Protein AF-A0A0F9R640-F1 (afdb_monomer_lite)

InterPro domains:
  IPR046744 Domain of unknown function DUF6794 [PF20594] (9-91)

Organism: NCBI:txid412755

Structure (mmCIF, N/CA/C/O backbone):
data_AF-A0A0F9R640-F1
#
_entry.id   AF-A0A0F9R640-F1
#
loop_
_atom_site.group_PDB
_atom_site.id
_atom_site.type_symbol
_atom_site.label_atom_id
_atom_site.label_alt_id
_atom_site.label_comp_id
_atom_site.label_asym_id
_atom_site.label_entity_id
_atom_site.label_seq_id
_atom_site.pdbx_PDB_ins_code
_atom_site.Cartn_x
_atom_site.Cartn_y
_atom_site.Cartn_z
_atom_site.occupancy
_atom_site.B_iso_or_equiv
_atom_site.auth_seq_id
_atom_site.auth_comp_id
_atom_site.auth_asym_id
_atom_site.auth_atom_id
_atom_site.pdbx_PDB_model_num
ATOM 1 N N . MET A 1 1 ? -13.536 -2.529 -30.496 1.00 33.62 1 MET A N 1
ATOM 2 C CA . MET A 1 1 ? -13.704 -1.425 -29.528 1.00 33.62 1 MET A CA 1
ATOM 3 C C . MET A 1 1 ? -12.316 -0.937 -29.139 1.00 33.62 1 MET A C 1
ATOM 5 O O . MET A 1 1 ? -11.524 -1.793 -28.759 1.00 33.62 1 MET A O 1
ATOM 9 N N . PRO A 1 2 ? -11.966 0.353 -29.270 1.00 40.62 2 PRO A N 1
ATOM 10 C CA . PRO A 1 2 ? -10.720 0.852 -28.705 1.00 40.62 2 PRO A CA 1
ATOM 11 C C . PRO A 1 2 ? -10.897 0.874 -27.184 1.00 40.62 2 PRO A C 1
ATOM 13 O O . PRO A 1 2 ? -11.621 1.705 -26.645 1.00 40.62 2 PRO A O 1
ATOM 16 N N . THR A 1 3 ? -10.314 -0.098 -26.490 1.00 40.97 3 THR A N 1
ATOM 17 C CA . THR A 1 3 ? -10.225 -0.079 -25.030 1.00 40.97 3 THR A CA 1
ATOM 18 C C . THR A 1 3 ? -9.432 1.163 -24.654 1.00 40.97 3 THR A C 1
ATOM 20 O O . THR A 1 3 ? -8.269 1.277 -25.049 1.00 40.97 3 THR A O 1
ATOM 23 N N . ALA A 1 4 ? -10.066 2.115 -23.963 1.00 45.34 4 ALA A N 1
ATOM 24 C CA . ALA A 1 4 ? -9.373 3.258 -23.384 1.00 45.34 4 ALA A CA 1
ATOM 25 C C . ALA A 1 4 ? -8.109 2.730 -22.698 1.00 45.34 4 ALA A C 1
ATOM 27 O O . ALA A 1 4 ? -8.198 1.827 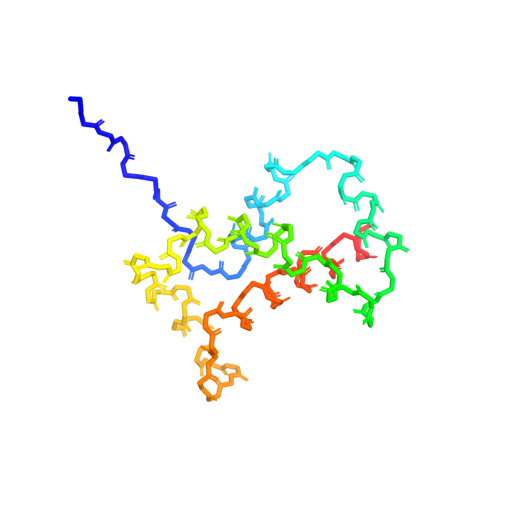-21.864 1.00 45.34 4 ALA A O 1
ATOM 28 N N . LYS A 1 5 ? -6.933 3.209 -23.123 1.00 49.59 5 LYS A N 1
ATOM 29 C CA . LYS A 1 5 ? -5.673 2.881 -22.457 1.00 49.59 5 LYS A CA 1
ATOM 30 C C . LYS A 1 5 ? -5.859 3.300 -21.006 1.00 49.59 5 LYS A C 1
ATOM 32 O O . LYS A 1 5 ? -5.915 4.493 -20.729 1.00 49.59 5 LYS A O 1
ATOM 37 N N . LYS A 1 6 ? -6.049 2.331 -20.113 1.00 55.88 6 LYS A N 1
ATOM 38 C CA . LYS A 1 6 ? -6.139 2.561 -18.675 1.00 55.88 6 LYS A CA 1
ATOM 39 C C . LYS A 1 6 ? -4.782 3.141 -18.297 1.00 55.88 6 LYS A C 1
ATOM 41 O O . LYS A 1 6 ? -3.801 2.405 -18.274 1.00 55.88 6 LYS A O 1
ATOM 46 N N . GLU A 1 7 ? -4.690 4.467 -18.191 1.00 68.44 7 GLU A N 1
ATOM 47 C CA . GLU A 1 7 ? -3.417 5.136 -17.922 1.00 68.44 7 GLU A CA 1
ATOM 48 C C . GLU A 1 7 ? -2.884 4.540 -16.633 1.00 68.44 7 GLU A C 1
ATOM 50 O O . GLU A 1 7 ? -3.589 4.583 -15.637 1.00 68.44 7 GLU A O 1
ATOM 55 N N . LEU A 1 8 ? -1.735 3.880 -16.637 1.00 73.12 8 LEU A N 1
ATOM 56 C CA . LEU A 1 8 ? -1.231 3.247 -15.423 1.00 73.12 8 LEU A CA 1
ATOM 57 C C . LEU A 1 8 ? -0.645 4.331 -14.508 1.00 73.12 8 LEU A C 1
ATOM 59 O O . LEU A 1 8 ? -0.099 5.307 -15.028 1.00 73.12 8 LEU A O 1
ATOM 63 N N . PRO A 1 9 ? -0.755 4.201 -13.173 1.00 75.56 9 PRO A N 1
ATOM 64 C CA . PRO A 1 9 ? -0.082 5.137 -12.282 1.00 75.56 9 PRO A CA 1
ATOM 65 C C . PRO A 1 9 ? 1.429 5.061 -12.526 1.00 75.56 9 PRO A C 1
ATOM 67 O O . PRO A 1 9 ? 1.979 3.960 -12.656 1.00 75.56 9 PRO A O 1
ATOM 70 N N . ARG A 1 10 ? 2.087 6.223 -12.610 1.00 75.44 10 ARG A N 1
ATOM 71 C CA . ARG A 1 10 ? 3.534 6.321 -12.848 1.00 75.44 10 ARG A CA 1
ATOM 72 C C . ARG A 1 10 ? 4.317 6.506 -11.551 1.00 75.44 10 ARG A C 1
ATOM 74 O O . ARG A 1 10 ? 5.507 6.208 -11.522 1.00 75.44 10 ARG A O 1
ATOM 81 N N . THR A 1 11 ? 3.658 6.950 -10.480 1.00 78.56 11 THR A N 1
ATOM 82 C CA . THR A 1 11 ? 4.254 7.130 -9.148 1.00 78.56 11 THR A CA 1
ATOM 83 C C . THR A 1 11 ? 3.482 6.384 -8.058 1.00 78.56 11 THR A C 1
ATOM 85 O O . THR A 1 11 ? 2.316 6.014 -8.226 1.00 78.56 11 THR A O 1
ATOM 88 N N . VAL A 1 12 ? 4.137 6.171 -6.910 1.00 79.88 12 VAL A N 1
ATOM 89 C CA . VAL A 1 12 ? 3.497 5.584 -5.719 1.00 79.88 12 VAL A CA 1
ATOM 90 C C . VAL A 1 12 ? 2.347 6.470 -5.232 1.00 79.88 12 VAL A C 1
ATOM 92 O O . VAL A 1 12 ? 1.302 5.956 -4.852 1.00 79.88 12 VAL A O 1
ATOM 95 N N . GLU A 1 13 ? 2.493 7.793 -5.304 1.00 80.25 13 GLU A N 1
ATOM 96 C CA . GLU A 1 13 ? 1.445 8.738 -4.903 1.00 80.25 13 GLU A CA 1
ATOM 97 C C . GLU A 1 13 ? 0.191 8.616 -5.777 1.00 80.25 13 GLU A C 1
ATOM 99 O O . GLU A 1 13 ? -0.913 8.522 -5.243 1.00 80.25 13 GLU A O 1
ATOM 104 N N . GLU A 1 14 ? 0.347 8.537 -7.104 1.00 82.75 14 GLU A N 1
ATOM 105 C CA . GLU A 1 14 ? -0.778 8.318 -8.024 1.00 82.75 14 GLU A CA 1
ATOM 106 C C . GLU A 1 14 ? -1.456 6.964 -7.786 1.00 82.75 14 GLU A C 1
ATOM 108 O O . GLU A 1 14 ? -2.682 6.850 -7.839 1.00 82.75 14 GLU A O 1
ATOM 113 N N . ALA A 1 15 ? -0.661 5.927 -7.510 1.00 83.88 15 ALA A N 1
ATOM 114 C CA . ALA A 1 15 ? -1.160 4.598 -7.181 1.00 83.88 15 ALA A CA 1
ATOM 115 C C . ALA A 1 15 ? -2.001 4.614 -5.893 1.00 83.88 15 ALA A C 1
ATOM 117 O O . ALA A 1 15 ? -3.093 4.045 -5.857 1.00 83.88 15 ALA A O 1
ATOM 118 N N . VAL A 1 16 ? -1.527 5.308 -4.855 1.00 85.62 16 VAL A N 1
ATOM 119 C CA . VAL A 1 16 ? -2.243 5.477 -3.585 1.00 85.62 16 VAL A CA 1
ATOM 120 C C . VAL A 1 16 ? -3.529 6.283 -3.771 1.00 85.62 16 VAL A C 1
ATOM 122 O O . VAL A 1 16 ? -4.569 5.892 -3.248 1.00 85.62 16 VAL A O 1
ATOM 125 N N . ASP A 1 17 ? -3.491 7.385 -4.520 1.00 86.12 17 ASP A N 1
ATOM 126 C CA . ASP A 1 17 ? -4.668 8.233 -4.747 1.00 86.12 17 ASP A CA 1
ATOM 127 C C . ASP A 1 17 ? -5.776 7.498 -5.514 1.00 86.12 17 ASP A C 1
ATOM 129 O O . ASP A 1 17 ? -6.960 7.552 -5.164 1.00 86.12 17 ASP A O 1
ATOM 133 N N . ARG A 1 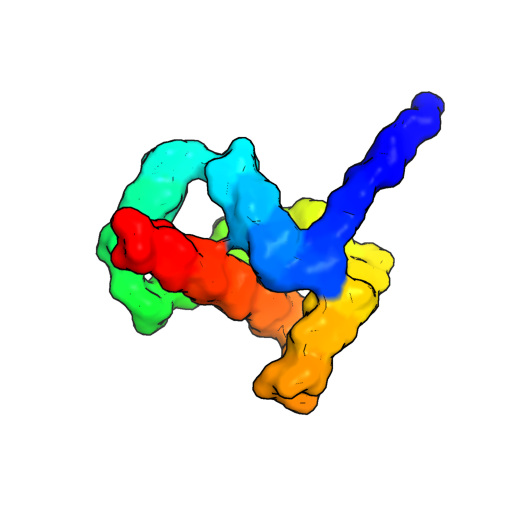18 ? -5.376 6.686 -6.497 1.00 85.69 18 ARG A N 1
ATOM 134 C CA . ARG A 1 18 ? -6.298 5.773 -7.168 1.00 85.69 18 ARG A CA 1
ATOM 135 C C . ARG A 1 18 ? -6.849 4.712 -6.243 1.00 85.69 18 ARG A C 1
ATOM 137 O O . ARG A 1 18 ? -8.053 4.489 -6.274 1.00 85.69 18 ARG A O 1
ATOM 144 N N . LEU A 1 19 ? -6.013 4.070 -5.427 1.00 85.81 19 LEU A N 1
ATOM 145 C CA . LEU A 1 19 ? -6.501 3.077 -4.471 1.00 85.81 19 LEU A CA 1
ATOM 146 C C . LEU A 1 19 ? -7.530 3.681 -3.528 1.00 85.81 19 LEU A C 1
ATOM 148 O O . LEU A 1 19 ? -8.579 3.081 -3.348 1.00 85.81 19 LEU A O 1
ATOM 152 N N . LEU A 1 20 ? -7.294 4.891 -3.015 1.00 85.44 20 LEU A N 1
ATOM 153 C CA . LEU A 1 20 ? -8.265 5.604 -2.184 1.00 85.44 20 LEU A CA 1
ATOM 154 C C . LEU A 1 20 ? -9.609 5.829 -2.886 1.00 85.44 20 LEU A C 1
ATOM 156 O O . LEU A 1 20 ? -10.636 5.879 -2.217 1.00 85.44 20 LEU A O 1
ATOM 160 N N . SER A 1 21 ? -9.622 5.962 -4.208 1.00 85.38 21 SER A N 1
ATOM 161 C CA . SER A 1 21 ? -10.860 6.101 -4.983 1.00 85.38 21 SER A CA 1
ATOM 162 C C . SER A 1 21 ? -11.495 4.756 -5.364 1.00 85.38 21 SER A C 1
ATOM 164 O O . SER A 1 21 ? -12.663 4.726 -5.738 1.00 85.38 21 SER A O 1
ATOM 166 N N . LEU A 1 22 ? -10.735 3.656 -5.305 1.00 84.00 22 LEU A N 1
ATOM 167 C CA . LEU A 1 22 ? -11.149 2.321 -5.750 1.00 84.00 22 LEU A CA 1
ATOM 168 C C . LEU A 1 22 ? -11.610 1.411 -4.607 1.00 84.00 22 LEU A C 1
ATOM 170 O O . LEU A 1 22 ? -12.500 0.592 -4.823 1.00 84.00 22 LEU A O 1
ATOM 174 N N . ILE A 1 23 ? -11.002 1.523 -3.425 1.00 84.69 23 ILE A N 1
ATOM 175 C CA . ILE A 1 23 ? -11.355 0.701 -2.261 1.00 84.69 23 ILE A CA 1
ATOM 176 C C . ILE A 1 23 ? -12.473 1.356 -1.444 1.00 84.69 23 ILE A C 1
ATOM 178 O O . ILE A 1 23 ? -12.568 2.585 -1.361 1.00 84.69 23 ILE A O 1
ATOM 182 N N . SER A 1 24 ? -13.299 0.531 -0.807 1.00 86.94 24 SER A N 1
ATOM 183 C CA . SER A 1 24 ? -14.431 0.986 -0.001 1.00 86.94 24 SER A CA 1
ATOM 184 C C . SER A 1 24 ? -13.978 1.663 1.297 1.00 86.94 24 SER A C 1
ATOM 186 O O . SER A 1 24 ? -12.877 1.433 1.799 1.00 86.94 24 SER A O 1
ATOM 188 N N . GLU A 1 25 ? -14.853 2.465 1.908 1.00 86.81 25 GLU A N 1
ATOM 189 C CA . GLU A 1 25 ? -14.582 3.066 3.225 1.00 86.81 25 GLU A CA 1
ATOM 190 C C . GLU A 1 25 ? -14.343 2.010 4.323 1.00 86.81 25 GLU A C 1
ATOM 192 O O . GLU A 1 25 ? -13.588 2.258 5.264 1.00 86.81 25 GLU A O 1
ATOM 197 N N . GLU A 1 26 ? -14.947 0.821 4.199 1.00 87.00 26 GLU A N 1
ATOM 198 C CA . GLU A 1 26 ? -14.695 -0.321 5.090 1.00 87.00 26 GLU A CA 1
ATOM 199 C C . GLU A 1 26 ? -13.257 -0.849 4.967 1.00 87.00 26 GLU A C 1
ATOM 201 O O . GLU A 1 26 ? -12.609 -1.115 5.982 1.00 87.00 26 GLU A O 1
ATOM 206 N N . ASP A 1 27 ? -12.721 -0.925 3.746 1.00 86.44 27 ASP A N 1
ATOM 207 C CA . ASP A 1 27 ? -11.352 -1.372 3.490 1.00 86.44 27 ASP A CA 1
ATOM 208 C C . ASP A 1 27 ? -10.355 -0.348 4.031 1.00 86.44 27 ASP A C 1
ATOM 210 O O . ASP A 1 27 ? -9.373 -0.711 4.679 1.00 86.44 27 ASP A O 1
ATOM 214 N N . LYS A 1 28 ? -10.638 0.948 3.840 1.00 88.69 28 LYS A N 1
ATOM 215 C CA . LYS A 1 28 ? -9.830 2.044 4.400 1.00 88.69 28 LYS A CA 1
ATOM 216 C C . LYS A 1 28 ? -9.781 1.982 5.921 1.00 88.69 28 LYS A C 1
ATOM 218 O O . LYS A 1 28 ? -8.706 2.117 6.502 1.00 88.69 28 LYS A O 1
ATOM 223 N N . GLN A 1 29 ? -10.924 1.771 6.572 1.00 88.62 29 GLN A N 1
ATOM 224 C CA . GLN A 1 29 ? -10.979 1.619 8.027 1.00 88.62 29 GLN A CA 1
ATOM 225 C C . GLN A 1 29 ? -10.253 0.357 8.489 1.00 88.62 29 GLN A C 1
ATOM 227 O O . GLN A 1 29 ? -9.524 0.405 9.476 1.00 88.62 29 GLN A O 1
ATOM 232 N N . SER A 1 30 ? -10.399 -0.754 7.769 1.00 88.31 30 SER A N 1
ATOM 233 C CA . SER A 1 30 ? -9.699 -2.004 8.076 1.00 88.31 30 SER A CA 1
ATOM 234 C C . SER A 1 30 ? -8.182 -1.828 7.990 1.00 88.31 30 SER A C 1
ATOM 236 O O . SER A 1 30 ? -7.470 -2.203 8.920 1.00 88.31 30 SER A O 1
ATOM 238 N N . LEU A 1 31 ? -7.687 -1.167 6.938 1.00 88.62 31 LEU A N 1
ATOM 239 C CA . LEU A 1 31 ? -6.280 -0.781 6.805 1.00 88.62 31 LEU A CA 1
ATOM 240 C C . LEU A 1 31 ? -5.841 0.118 7.965 1.00 88.62 31 LEU A C 1
ATOM 242 O O . LEU A 1 31 ? -4.860 -0.197 8.629 1.00 88.62 31 LEU A O 1
ATOM 246 N N . LYS A 1 32 ? -6.583 1.192 8.259 1.00 89.62 32 LYS A N 1
ATOM 247 C CA . LYS A 1 32 ? -6.245 2.150 9.329 1.00 89.62 32 LYS A CA 1
ATOM 248 C C . LYS A 1 32 ? -6.179 1.499 10.716 1.00 89.62 32 LYS A C 1
ATOM 250 O O . LYS A 1 32 ? -5.348 1.881 11.533 1.00 89.62 32 LYS A O 1
ATOM 255 N N . ASN A 1 33 ? -7.034 0.511 10.976 1.00 89.69 33 ASN A N 1
ATOM 256 C CA . ASN A 1 33 ? -7.062 -0.233 12.237 1.00 89.69 33 ASN A CA 1
ATOM 257 C C . ASN A 1 33 ? -6.028 -1.370 12.300 1.00 89.69 33 ASN A C 1
ATOM 259 O O . ASN A 1 33 ? -5.833 -1.955 13.367 1.00 89.69 33 ASN A O 1
ATOM 263 N N . THR A 1 34 ? -5.369 -1.695 11.187 1.00 88.62 34 THR A N 1
ATOM 264 C CA . THR A 1 34 ? -4.325 -2.721 11.151 1.00 88.62 34 THR A CA 1
ATOM 265 C C . THR A 1 34 ? -2.975 -2.089 11.502 1.00 88.62 34 THR A C 1
ATOM 267 O O . THR A 1 34 ? -2.613 -1.061 10.925 1.00 88.62 34 THR A O 1
ATOM 270 N N . PRO A 1 35 ? -2.198 -2.661 12.437 1.00 89.12 35 PRO A N 1
ATOM 271 C CA . PRO A 1 35 ? -0.850 -2.179 12.716 1.00 89.12 35 PRO A CA 1
ATOM 272 C C . PRO A 1 35 ? 0.101 -2.490 11.550 1.00 89.12 35 PRO A C 1
ATOM 274 O O . PRO A 1 35 ? -0.027 -3.515 10.887 1.00 89.12 35 PRO A O 1
ATOM 277 N N . GLU A 1 36 ? 1.109 -1.639 11.345 1.00 84.69 36 GLU A N 1
ATOM 278 C CA . GLU A 1 36 ? 2.050 -1.708 10.211 1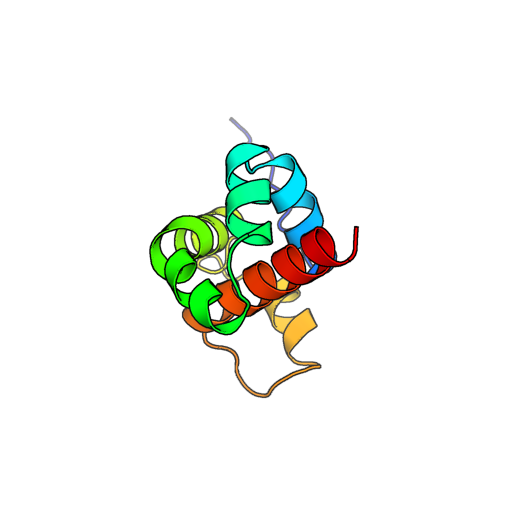.00 84.69 36 GLU A CA 1
ATOM 279 C C . GLU A 1 36 ? 2.659 -3.105 9.991 1.00 84.69 36 GLU A C 1
ATOM 281 O O . GLU A 1 36 ? 2.687 -3.616 8.874 1.00 84.69 36 GLU A O 1
ATOM 286 N N . LYS A 1 37 ? 3.066 -3.772 11.077 1.00 85.19 37 LYS A N 1
ATOM 287 C CA . LYS A 1 37 ? 3.643 -5.129 11.049 1.00 85.19 37 LYS A CA 1
ATOM 288 C C . LYS A 1 37 ? 2.706 -6.197 10.468 1.00 85.19 37 LYS A C 1
ATOM 290 O O . LYS A 1 37 ? 3.181 -7.213 9.972 1.00 85.19 37 LYS A O 1
ATOM 295 N N . ASP A 1 38 ? 1.397 -5.971 10.549 1.00 87.69 38 ASP A N 1
ATOM 296 C CA . ASP A 1 38 ? 0.371 -6.916 10.119 1.00 87.69 38 ASP A CA 1
ATOM 297 C C . ASP A 1 38 ? -0.143 -6.580 8.709 1.00 87.69 38 ASP A C 1
ATOM 299 O O . ASP A 1 38 ? -0.912 -7.354 8.148 1.00 87.69 38 ASP A O 1
ATOM 303 N N . LEU A 1 39 ? 0.348 -5.509 8.062 1.00 84.69 39 LEU A N 1
ATOM 304 C CA . LEU A 1 39 ? -0.017 -5.151 6.681 1.00 84.69 39 LEU A CA 1
ATOM 305 C C . LEU A 1 39 ? 0.292 -6.254 5.661 1.00 84.69 39 LEU A C 1
ATOM 307 O O . LEU A 1 39 ? -0.337 -6.313 4.602 1.00 84.69 39 LEU A O 1
ATOM 311 N N . ILE A 1 40 ? 1.204 -7.172 5.997 1.00 83.50 40 ILE A N 1
ATOM 312 C CA . ILE A 1 40 ? 1.481 -8.381 5.216 1.00 83.50 40 ILE A CA 1
ATOM 313 C C . ILE A 1 40 ? 0.210 -9.205 4.951 1.00 83.50 40 ILE A C 1
ATOM 315 O O . ILE A 1 40 ? 0.105 -9.840 3.905 1.00 83.50 40 ILE A O 1
ATOM 319 N N . MET A 1 41 ? -0.802 -9.150 5.824 1.00 85.69 41 MET A N 1
ATOM 320 C CA . MET A 1 41 ? -2.070 -9.862 5.624 1.00 85.69 41 MET A CA 1
ATOM 321 C C . MET A 1 41 ? -2.807 -9.428 4.348 1.00 85.69 41 MET A C 1
ATOM 323 O O . MET A 1 41 ? -3.568 -10.204 3.773 1.00 85.69 41 MET A O 1
ATOM 327 N N . PHE A 1 42 ? -2.546 -8.212 3.862 1.00 85.12 42 PHE A N 1
ATOM 328 C CA . PHE A 1 42 ? -3.161 -7.669 2.656 1.00 85.12 42 PHE A CA 1
ATOM 329 C C . PHE A 1 42 ? -2.428 -8.071 1.363 1.00 85.12 42 PHE A C 1
ATOM 331 O O . PHE A 1 42 ? -2.915 -7.748 0.283 1.00 85.12 42 PHE A O 1
ATOM 338 N N . HIS A 1 43 ? -1.308 -8.811 1.418 1.00 79.06 43 HIS A N 1
ATOM 339 C CA . HIS A 1 43 ? -0.517 -9.186 0.228 1.00 79.06 43 HIS A CA 1
ATOM 340 C C . HIS A 1 43 ? -1.279 -9.996 -0.822 1.00 79.06 43 HIS A C 1
ATOM 342 O O . HIS A 1 43 ? -1.070 -9.805 -2.026 1.00 79.06 43 HIS A O 1
ATOM 348 N N . PHE A 1 44 ? -2.107 -10.933 -0.363 1.00 73.50 44 PHE A N 1
ATOM 349 C CA . PHE A 1 44 ? -2.805 -11.883 -1.228 1.00 73.50 44 PHE A CA 1
ATOM 350 C C . PHE A 1 44 ? -4.166 -11.366 -1.699 1.00 73.50 44 PHE A C 1
ATOM 352 O O . PHE A 1 44 ? -4.615 -11.757 -2.763 1.00 73.50 44 PHE A O 1
ATOM 359 N N . GLY A 1 45 ? -4.800 -10.457 -0.956 1.00 82.94 45 GLY A N 1
ATOM 360 C CA . GLY A 1 45 ? -6.034 -9.797 -1.393 1.00 82.94 45 GLY A CA 1
ATOM 361 C C . GLY A 1 45 ? -5.733 -8.497 -2.134 1.00 82.94 45 GLY A C 1
ATOM 362 O O . GLY A 1 45 ? -5.696 -8.437 -3.362 1.00 82.94 45 GLY A O 1
ATOM 363 N N . LEU A 1 46 ? -5.466 -7.443 -1.364 1.00 82.25 46 LEU A N 1
ATOM 364 C CA . LEU A 1 46 ? -5.219 -6.102 -1.891 1.00 82.25 46 LEU A CA 1
ATOM 365 C C . LEU A 1 46 ? -3.944 -6.034 -2.741 1.00 82.25 46 LEU A C 1
ATOM 367 O O . LEU A 1 46 ? -3.927 -5.380 -3.778 1.00 82.25 46 LEU A O 1
ATOM 371 N N . GLY A 1 47 ? -2.882 -6.730 -2.338 1.00 81.69 47 GLY A N 1
ATOM 372 C CA . GLY A 1 47 ? -1.634 -6.764 -3.093 1.00 81.69 47 GLY A CA 1
ATOM 373 C C . GLY A 1 47 ? -1.800 -7.429 -4.455 1.00 81.69 47 GLY A C 1
ATOM 374 O O . GLY A 1 47 ? -1.277 -6.927 -5.448 1.00 81.69 47 GLY A O 1
ATOM 375 N N . GLU A 1 48 ? -2.584 -8.505 -4.538 1.00 80.12 48 GLU A N 1
ATOM 376 C CA . GLU A 1 48 ? -2.905 -9.146 -5.813 1.00 80.12 48 GLU A CA 1
ATOM 377 C C . GLU A 1 48 ? -3.747 -8.232 -6.703 1.00 80.12 48 GLU A C 1
ATOM 379 O O . GLU A 1 48 ? -3.439 -8.071 -7.887 1.00 80.12 48 GLU A O 1
ATOM 384 N N . TYR A 1 49 ? -4.745 -7.556 -6.131 1.00 82.94 49 TYR A N 1
ATOM 385 C CA . TYR A 1 49 ? -5.530 -6.553 -6.845 1.00 82.94 49 TYR A CA 1
ATOM 386 C C . TYR A 1 49 ? -4.644 -5.435 -7.417 1.00 82.94 49 TYR A C 1
ATOM 388 O O . TYR A 1 49 ? -4.717 -5.146 -8.609 1.00 82.94 49 TYR A O 1
ATOM 396 N N . ILE A 1 50 ? -3.737 -4.875 -6.610 1.00 80.12 50 ILE A N 1
ATOM 397 C CA . ILE A 1 50 ? -2.772 -3.842 -7.022 1.00 80.12 50 ILE A CA 1
ATOM 398 C C . ILE A 1 50 ? -1.886 -4.331 -8.172 1.00 80.12 50 ILE A C 1
ATOM 400 O O . ILE A 1 50 ? -1.695 -3.616 -9.159 1.00 80.12 50 ILE A O 1
ATOM 404 N N . ARG A 1 51 ? -1.350 -5.555 -8.072 1.00 77.88 51 ARG A N 1
ATOM 405 C CA . ARG A 1 51 ? -0.490 -6.146 -9.111 1.00 77.88 51 ARG A CA 1
ATOM 406 C C . ARG A 1 51 ? -1.220 -6.291 -10.449 1.00 77.88 51 ARG A C 1
ATOM 408 O O . ARG A 1 51 ? -0.624 -6.033 -11.498 1.00 77.88 51 ARG A O 1
ATOM 415 N N . ASN A 1 52 ? -2.501 -6.656 -10.408 1.00 75.75 52 ASN A N 1
ATOM 416 C CA . ASN A 1 52 ? -3.355 -6.780 -11.588 1.00 75.75 52 ASN A CA 1
ATOM 417 C C . ASN A 1 52 ? -3.760 -5.416 -12.167 1.00 75.75 52 ASN A C 1
ATOM 419 O O . ASN A 1 52 ? -3.619 -5.193 -13.370 1.00 75.75 52 ASN A O 1
ATOM 423 N N . GLU A 1 53 ? -4.208 -4.486 -11.324 1.00 75.88 53 GLU A N 1
ATOM 424 C CA . GLU A 1 53 ? -4.724 -3.188 -11.767 1.00 75.88 53 GLU A CA 1
ATOM 425 C C . GLU A 1 53 ? -3.646 -2.237 -12.274 1.00 75.88 53 GLU A C 1
ATOM 427 O O . GLU A 1 53 ? -3.874 -1.490 -13.227 1.00 75.88 53 GLU A O 1
ATOM 432 N N . PHE A 1 54 ? -2.461 -2.249 -11.665 1.00 73.81 54 PHE A N 1
ATOM 433 C CA . PHE A 1 54 ? -1.391 -1.311 -12.020 1.00 73.81 54 PHE A CA 1
ATOM 434 C C . PHE A 1 54 ? -0.435 -1.847 -13.076 1.00 73.81 54 PHE A C 1
ATOM 436 O O . PHE A 1 54 ? 0.583 -1.217 -13.373 1.00 73.81 54 PHE A O 1
ATOM 443 N N . GLY A 1 55 ? -0.786 -2.978 -13.693 1.00 66.12 55 GLY A N 1
ATOM 444 C CA . GLY A 1 55 ? -0.062 -3.512 -14.838 1.00 66.12 55 GLY A CA 1
ATOM 445 C C . GLY A 1 55 ? 1.378 -3.890 -14.502 1.00 66.12 55 GLY A C 1
ATOM 446 O O . GLY A 1 55 ? 2.243 -3.813 -15.374 1.00 66.12 55 GLY A O 1
ATOM 447 N N . PHE A 1 56 ? 1.654 -4.313 -13.262 1.00 65.75 56 PHE A N 1
ATOM 448 C CA . PHE A 1 56 ? 2.989 -4.776 -12.869 1.00 65.75 56 PHE A CA 1
ATOM 449 C C . PHE A 1 56 ? 3.442 -5.964 -13.729 1.00 65.75 56 PHE A C 1
ATOM 451 O O . PHE A 1 56 ? 4.584 -6.005 -14.179 1.00 65.75 56 PHE A O 1
ATOM 458 N N . TRP A 1 57 ? 2.512 -6.857 -14.074 1.00 55.69 57 TRP A N 1
ATOM 459 C CA . TRP A 1 57 ? 2.733 -7.967 -15.010 1.00 55.69 57 TRP A CA 1
ATOM 460 C C . TRP A 1 57 ? 2.832 -7.541 -16.484 1.00 55.69 57 TRP A C 1
ATOM 462 O O . TRP A 1 57 ? 3.320 -8.302 -17.312 1.00 55.69 57 TRP A O 1
ATOM 472 N N . GLN A 1 58 ? 2.382 -6.329 -16.821 1.00 54.47 58 GLN A N 1
ATOM 473 C CA . GLN A 1 58 ? 2.410 -5.767 -18.179 1.00 54.47 58 GLN A CA 1
ATOM 474 C C . GLN A 1 58 ? 3.633 -4.866 -18.417 1.00 54.47 58 GLN A C 1
ATOM 476 O O . GLN A 1 58 ? 3.734 -4.223 -19.460 1.00 54.47 58 GLN A O 1
ATOM 481 N N . GLY A 1 59 ? 4.570 -4.820 -17.463 1.00 55.31 59 GLY A N 1
ATOM 482 C CA . GLY A 1 59 ? 5.806 -4.060 -17.597 1.00 55.31 59 GLY A CA 1
ATOM 483 C C . GLY A 1 59 ? 5.632 -2.564 -17.359 1.00 55.31 59 GLY A C 1
ATOM 484 O O . GLY A 1 59 ? 6.268 -1.780 -18.059 1.00 55.31 59 GLY A O 1
ATOM 485 N N . ASN A 1 60 ? 4.815 -2.150 -16.378 1.00 64.44 60 ASN A N 1
ATOM 486 C CA . ASN A 1 60 ? 4.764 -0.758 -15.906 1.00 64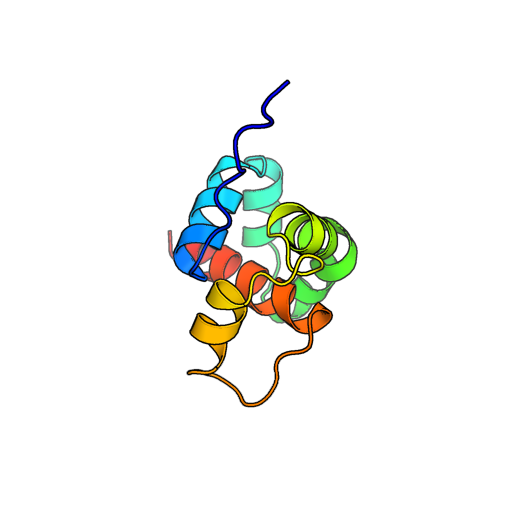.44 60 ASN A CA 1
ATOM 487 C C . ASN A 1 60 ? 6.107 -0.334 -15.271 1.00 64.44 60 ASN A C 1
ATOM 489 O O . ASN A 1 60 ? 6.262 -0.226 -14.054 1.00 64.44 60 ASN A O 1
ATOM 493 N N . SER A 1 61 ? 7.113 -0.135 -16.125 1.00 59.19 61 SER A N 1
ATOM 494 C CA . SER A 1 61 ? 8.481 0.180 -15.737 1.00 59.19 61 SER A CA 1
ATOM 495 C C . SER A 1 61 ? 8.592 1.580 -15.151 1.00 59.19 61 SER A C 1
ATOM 497 O O . SER A 1 61 ? 9.568 1.843 -14.472 1.00 59.19 61 SER A O 1
ATOM 499 N N . GLU A 1 62 ? 7.642 2.485 -15.405 1.00 64.12 62 GLU A N 1
ATOM 500 C CA . GLU A 1 62 ? 7.665 3.842 -14.843 1.00 64.12 62 GLU A CA 1
ATOM 501 C C . GLU A 1 62 ? 7.410 3.815 -13.330 1.00 64.12 62 GLU A C 1
ATOM 503 O O . GLU A 1 62 ? 8.197 4.380 -12.571 1.00 64.12 62 GLU A O 1
ATOM 508 N N . LEU A 1 63 ? 6.404 3.054 -12.884 1.00 64.38 63 LEU A N 1
ATOM 509 C CA . LEU A 1 63 ? 6.127 2.850 -11.459 1.00 64.38 63 LEU A CA 1
ATOM 510 C C . LEU A 1 63 ? 7.264 2.100 -10.748 1.00 64.38 63 LEU A C 1
ATOM 512 O O . LEU A 1 63 ? 7.584 2.401 -9.599 1.00 64.38 63 LEU A O 1
ATOM 516 N N . LEU A 1 64 ? 7.911 1.153 -11.437 1.00 62.91 64 LEU A N 1
ATOM 517 C CA . LEU A 1 64 ? 9.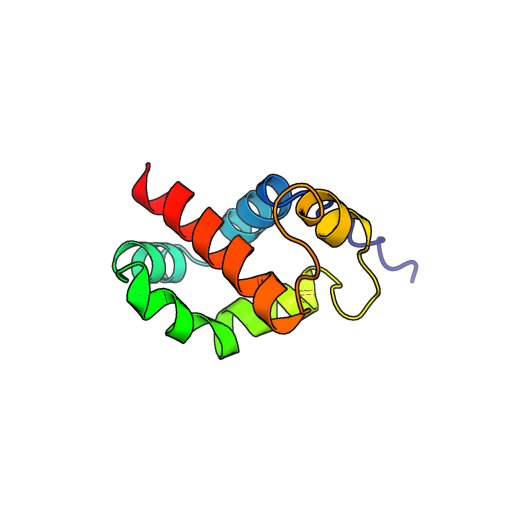109 0.469 -10.936 1.00 62.91 64 LEU A CA 1
ATOM 518 C C . LEU A 1 64 ? 10.335 1.405 -10.891 1.00 62.91 64 LEU A C 1
ATOM 520 O O . LEU A 1 64 ? 11.059 1.408 -9.901 1.00 62.91 64 LEU A O 1
ATOM 524 N N . LYS A 1 65 ? 10.531 2.262 -11.900 1.00 60.31 65 LYS A N 1
ATOM 525 C CA . LYS A 1 65 ? 11.630 3.245 -11.977 1.00 60.31 65 LYS A CA 1
ATOM 526 C C . LYS A 1 65 ? 11.511 4.355 -10.944 1.00 60.31 65 LYS A C 1
ATOM 528 O O . LYS A 1 65 ? 12.523 4.783 -10.398 1.00 60.31 65 LYS A O 1
ATOM 533 N N . SER A 1 66 ? 10.293 4.799 -10.623 1.00 58.19 66 SER A N 1
ATOM 534 C CA . SER A 1 66 ? 10.076 5.726 -9.505 1.00 58.19 66 SER A CA 1
ATOM 535 C C . SER A 1 66 ? 10.572 5.141 -8.174 1.00 58.19 66 SER A C 1
ATOM 537 O O . SER A 1 66 ? 10.828 5.903 -7.247 1.00 58.19 66 SER A O 1
ATOM 539 N N . ARG A 1 67 ? 10.729 3.811 -8.086 1.00 59.28 67 ARG A N 1
ATOM 540 C CA . ARG A 1 67 ? 11.160 3.075 -6.888 1.00 59.28 67 ARG A CA 1
ATOM 541 C C . ARG A 1 67 ? 12.644 2.707 -6.911 1.00 59.28 67 ARG A C 1
ATOM 543 O O . ARG A 1 67 ? 13.218 2.514 -5.845 1.00 59.28 67 ARG A O 1
ATOM 550 N N . GLU A 1 68 ? 13.301 2.712 -8.078 1.00 52.06 68 GLU A N 1
ATOM 551 C CA . GLU A 1 68 ? 14.765 2.547 -8.186 1.00 52.06 68 GLU A CA 1
ATOM 552 C C . GLU A 1 68 ? 15.545 3.637 -7.430 1.00 52.06 68 GLU A C 1
ATOM 554 O O . GLU A 1 68 ? 16.697 3.423 -7.064 1.00 52.06 68 GLU A O 1
ATOM 559 N N . LYS A 1 69 ? 14.925 4.787 -7.128 1.00 51.78 69 LYS A N 1
ATOM 560 C CA . LYS A 1 69 ? 15.528 5.791 -6.239 1.00 51.78 69 LYS A CA 1
ATOM 561 C C . LYS A 1 69 ? 15.595 5.370 -4.763 1.00 51.78 69 LYS A C 1
ATOM 563 O O . LYS A 1 69 ? 16.357 5.993 -4.030 1.00 51.78 69 LYS A O 1
ATOM 568 N N . GLU A 1 70 ? 14.844 4.355 -4.329 1.00 51.88 70 GLU A N 1
ATOM 569 C CA . GLU A 1 70 ? 14.727 3.977 -2.909 1.00 51.88 70 GLU A CA 1
ATOM 570 C C . GLU A 1 70 ? 15.230 2.562 -2.567 1.00 51.88 70 GLU A C 1
ATOM 572 O O . GLU A 1 70 ? 15.567 2.309 -1.411 1.00 51.88 70 GLU A O 1
ATOM 577 N N . SER A 1 71 ? 15.365 1.632 -3.522 1.00 45.34 71 SER A N 1
ATOM 578 C CA . SER A 1 71 ? 16.037 0.351 -3.246 1.00 45.34 71 SER A CA 1
ATOM 579 C C . SER A 1 71 ? 16.448 -0.416 -4.501 1.00 45.34 71 SER A C 1
ATOM 581 O O . SER A 1 71 ? 15.685 -0.530 -5.460 1.00 45.34 71 SER A O 1
ATOM 583 N N . ASN A 1 72 ? 17.657 -0.982 -4.469 1.00 50.06 72 ASN A N 1
ATOM 584 C CA . ASN A 1 72 ? 18.195 -1.852 -5.512 1.00 50.06 72 ASN A CA 1
ATOM 585 C C . ASN A 1 72 ? 17.347 -3.135 -5.606 1.00 50.06 72 ASN A C 1
ATOM 587 O O . ASN A 1 72 ? 17.413 -3.977 -4.718 1.00 50.06 72 ASN A O 1
ATOM 591 N N . PHE A 1 73 ? 16.624 -3.294 -6.718 1.00 49.38 73 PHE A N 1
ATOM 592 C CA . PHE A 1 73 ? 15.838 -4.479 -7.090 1.00 49.38 73 PHE A CA 1
ATOM 593 C C . PHE A 1 73 ? 14.621 -4.776 -6.192 1.00 49.38 73 PHE A C 1
ATOM 595 O O . PHE A 1 73 ? 14.707 -5.463 -5.181 1.00 49.38 73 PHE A O 1
ATOM 602 N N . VAL A 1 74 ? 13.445 -4.310 -6.624 1.00 56.06 74 VAL A N 1
ATOM 603 C CA . VAL A 1 74 ? 12.158 -4.629 -5.988 1.00 56.06 74 VAL A CA 1
ATOM 604 C C . VAL A 1 74 ? 11.476 -5.745 -6.780 1.00 56.06 74 VAL A C 1
ATOM 606 O O . VAL A 1 74 ? 11.169 -5.563 -7.960 1.00 56.06 74 VAL A O 1
ATOM 609 N N . HIS A 1 75 ? 11.237 -6.902 -6.156 1.00 60.56 75 HIS A N 1
ATOM 610 C CA . HIS A 1 75 ? 10.459 -7.973 -6.779 1.00 60.56 75 HIS A CA 1
ATOM 611 C C . HIS A 1 75 ? 9.015 -7.482 -7.033 1.00 60.56 75 HIS A C 1
ATOM 613 O O . HIS A 1 75 ? 8.488 -6.671 -6.263 1.00 60.56 75 HIS A O 1
ATOM 619 N N . PRO A 1 76 ? 8.320 -7.938 -8.089 1.00 57.72 76 PRO A N 1
ATOM 620 C CA . PRO A 1 76 ? 6.913 -7.596 -8.318 1.00 57.72 76 PRO A CA 1
ATOM 621 C C . PRO A 1 76 ? 5.993 -7.917 -7.123 1.00 57.72 76 PRO A C 1
ATOM 623 O O . PRO A 1 76 ? 5.040 -7.184 -6.871 1.00 57.72 76 PRO A O 1
ATOM 626 N N . ASP A 1 77 ? 6.299 -8.956 -6.341 1.00 58.62 77 ASP A N 1
ATOM 627 C CA . ASP A 1 77 ? 5.577 -9.272 -5.095 1.00 58.62 77 ASP A CA 1
ATOM 628 C C . ASP A 1 77 ? 5.813 -8.245 -3.982 1.00 58.62 77 ASP A C 1
ATOM 630 O O . ASP A 1 77 ? 4.854 -7.803 -3.349 1.00 58.62 77 ASP A O 1
ATOM 634 N N . ASP A 1 78 ? 7.050 -7.771 -3.823 1.00 66.12 78 ASP A N 1
ATOM 635 C CA . ASP A 1 78 ? 7.386 -6.652 -2.926 1.00 66.12 78 ASP A CA 1
ATOM 636 C C . ASP A 1 78 ? 6.843 -5.316 -3.461 1.00 66.12 78 ASP A C 1
ATOM 638 O O . ASP A 1 78 ? 6.882 -4.263 -2.809 1.00 66.12 78 ASP A O 1
ATOM 642 N N . SER A 1 79 ? 6.326 -5.321 -4.696 1.00 68.69 79 SER A N 1
ATOM 643 C CA . SER A 1 79 ? 5.889 -4.098 -5.344 1.00 68.69 79 SER A CA 1
ATOM 644 C C . SER A 1 79 ? 4.572 -3.559 -4.814 1.00 68.69 79 SER A C 1
ATOM 646 O O . SER A 1 79 ? 4.416 -2.354 -4.616 1.00 68.69 79 SER A O 1
ATOM 648 N N . SER A 1 80 ? 3.654 -4.464 -4.505 1.00 76.81 80 SER A N 1
ATOM 649 C CA . SER A 1 80 ? 2.404 -4.129 -3.835 1.00 76.81 80 SER A CA 1
ATOM 650 C C . SER A 1 80 ? 2.608 -3.643 -2.402 1.00 76.81 80 SER A C 1
ATOM 652 O O . SER A 1 80 ? 1.868 -2.770 -1.962 1.00 76.81 80 SER A O 1
ATOM 654 N N . SER A 1 81 ? 3.609 -4.157 -1.683 1.00 78.00 81 SER A N 1
ATOM 655 C CA . SER A 1 81 ? 3.807 -3.897 -0.250 1.00 78.00 81 SER A CA 1
ATOM 656 C C . SER A 1 81 ? 4.061 -2.425 0.038 1.00 78.00 81 SER A C 1
ATOM 658 O O . SER A 1 81 ? 3.420 -1.858 0.911 1.00 78.00 81 SER A O 1
ATOM 660 N N . ILE A 1 82 ? 4.920 -1.773 -0.753 1.00 81.12 82 ILE A N 1
ATOM 661 C CA . ILE A 1 82 ? 5.220 -0.341 -0.569 1.00 81.12 82 ILE A CA 1
ATOM 662 C C . ILE A 1 82 ? 3.993 0.520 -0.879 1.00 81.12 82 ILE A C 1
ATOM 664 O O . ILE A 1 82 ? 3.778 1.537 -0.232 1.00 81.12 82 ILE A O 1
ATOM 668 N N . ILE A 1 83 ? 3.164 0.123 -1.849 1.00 83.75 83 ILE A N 1
ATOM 669 C CA . ILE A 1 83 ? 1.928 0.853 -2.156 1.00 83.75 83 ILE A CA 1
ATOM 670 C C . ILE A 1 83 ? 0.921 0.691 -1.012 1.00 83.75 83 ILE A C 1
ATOM 672 O O . ILE A 1 83 ? 0.293 1.670 -0.617 1.00 83.75 83 ILE A O 1
ATOM 676 N N . ILE A 1 84 ? 0.793 -0.517 -0.456 1.00 86.62 84 ILE A N 1
ATOM 677 C CA . ILE A 1 84 ? -0.053 -0.791 0.715 1.00 86.62 84 ILE A CA 1
ATOM 678 C C . ILE A 1 84 ? 0.440 0.012 1.925 1.00 86.62 84 ILE A C 1
ATOM 680 O O . ILE A 1 84 ? -0.364 0.643 2.606 1.00 86.62 84 ILE A O 1
ATOM 684 N N . GLU A 1 85 ? 1.750 0.052 2.162 1.00 86.44 85 GLU A N 1
ATOM 685 C CA . GLU A 1 85 ? 2.355 0.824 3.248 1.00 86.44 85 GLU A CA 1
ATOM 686 C C . GLU A 1 85 ? 2.152 2.334 3.057 1.00 86.44 85 GLU A C 1
ATOM 688 O O . GLU A 1 85 ? 1.759 3.030 3.991 1.00 86.44 85 GLU A O 1
ATOM 693 N N . ALA A 1 86 ? 2.353 2.855 1.844 1.00 87.00 86 ALA A N 1
ATOM 694 C CA . ALA A 1 86 ? 2.131 4.265 1.532 1.00 87.00 86 ALA A CA 1
ATOM 695 C C . ALA A 1 86 ? 0.651 4.660 1.680 1.00 87.00 86 ALA A C 1
ATOM 697 O O . ALA A 1 86 ? 0.340 5.723 2.222 1.00 87.00 86 ALA A O 1
ATOM 698 N N . LEU A 1 87 ? -0.267 3.788 1.253 1.00 88.62 87 LEU A N 1
ATOM 699 C CA . LEU A 1 87 ? -1.704 3.954 1.457 1.00 88.62 87 LEU A CA 1
ATOM 700 C C . LEU A 1 87 ? -2.048 3.987 2.949 1.00 88.62 87 LEU A C 1
ATOM 702 O O . LEU A 1 87 ? -2.749 4.894 3.397 1.00 88.62 87 LEU A O 1
ATOM 706 N N . TRP A 1 88 ? -1.519 3.038 3.720 1.00 90.88 88 TRP A N 1
ATOM 707 C CA . TRP A 1 88 ? -1.701 2.976 5.167 1.00 90.88 88 TRP A CA 1
ATOM 708 C C . TRP A 1 88 ? -1.173 4.236 5.862 1.00 90.88 88 TRP A C 1
ATOM 710 O O . TRP A 1 88 ? -1.904 4.871 6.621 1.00 90.88 88 TRP A O 1
ATOM 720 N N . LYS A 1 89 ? 0.048 4.677 5.531 1.00 88.44 89 LYS A N 1
ATOM 721 C CA . LYS A 1 89 ? 0.634 5.924 6.045 1.00 88.44 89 LYS A CA 1
ATOM 722 C C . LYS A 1 89 ? -0.265 7.125 5.756 1.00 88.44 89 LYS A C 1
ATOM 724 O O . LYS A 1 89 ? -0.491 7.931 6.657 1.00 88.44 89 LYS A O 1
ATOM 729 N N . LYS A 1 90 ? -0.825 7.237 4.545 1.00 88.75 90 LYS A N 1
ATOM 730 C CA . LYS A 1 90 ? -1.737 8.337 4.177 1.00 88.75 90 LYS A CA 1
ATOM 731 C C . LYS A 1 90 ? -3.042 8.297 4.986 1.00 88.75 90 LYS A C 1
ATOM 733 O O . LYS A 1 90 ? -3.489 9.342 5.446 1.00 88.75 90 LYS A O 1
ATOM 738 N N . LEU A 1 91 ? -3.608 7.109 5.221 1.00 87.69 91 LEU A N 1
ATOM 739 C CA . LEU A 1 91 ? -4.831 6.910 6.018 1.00 87.69 91 LEU A CA 1
ATOM 740 C C . LEU A 1 91 ? -4.637 7.173 7.521 1.00 87.69 91 LEU A C 1
ATOM 742 O O . LEU A 1 91 ? -5.546 7.687 8.177 1.00 87.69 91 LEU A O 1
ATOM 746 N N . CYS A 1 92 ? -3.474 6.815 8.068 1.00 85.62 92 CYS A N 1
ATOM 747 C CA . CYS A 1 92 ? -3.117 7.036 9.471 1.00 85.62 92 CYS A CA 1
ATOM 748 C C . CYS A 1 92 ? -2.669 8.476 9.757 1.00 85.62 92 CYS A C 1
ATOM 750 O O . CYS A 1 92 ? -2.824 8.942 10.882 1.00 85.62 92 CYS A O 1
ATOM 752 N N . SER A 1 93 ? -2.138 9.181 8.753 1.00 78.75 93 SER A N 1
ATOM 753 C CA . SER A 1 93 ? -1.712 10.585 8.872 1.00 78.75 93 SER A CA 1
ATOM 754 C C . SER A 1 93 ? -2.848 11.601 8.664 1.00 78.75 93 SER A C 1
ATOM 756 O O . SER A 1 93 ? -2.588 12.800 8.729 1.00 78.75 93 SER A O 1
ATOM 758 N N . SER A 1 94 ? -4.077 11.142 8.380 1.00 54.66 94 SER A N 1
ATOM 759 C CA . SER A 1 94 ? -5.294 11.964 8.212 1.00 54.66 94 SER A CA 1
ATOM 760 C C . SER A 1 94 ? -6.327 11.726 9.308 1.00 54.66 94 SER A C 1
ATOM 762 O O . SER A 1 94 ? -6.450 10.573 9.799 1.00 54.66 94 SER A O 1
#

Radius of gyration: 13.25 Å; chains: 1; bounding box: 33×24×42 Å

Foldseek 3Di:
DPDPPLP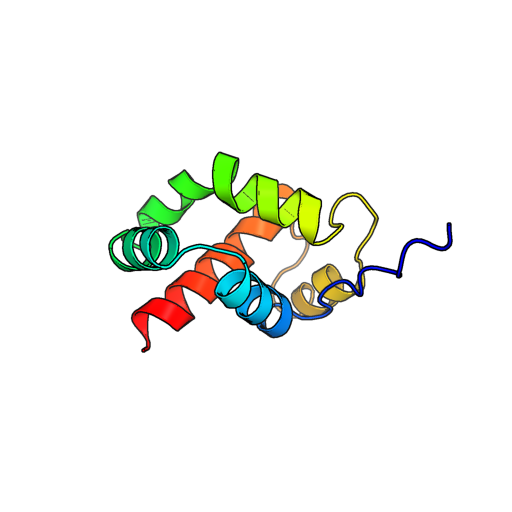ADLELVSLLVVVVVVDDPVVLVVLLPDDLVCLVVCLVPVVVVSLVSRCVVVCSVSHVVNCVVPDDDDDSSNSSSVSSNVNSCVSNVD

Secondary structure (DSSP, 8-state):
------PPP-SHHHHHHHHHHHS-HHHHHHHHHS-GGGGGGGTTTHHHHHHHHTTGGGT-HHHHHHHHTT-S---HHHHHHHHHHHHHHHHH--

Sequence (94 aa):
MPTAKKELPRTVEEAVDRLLSLISEEDKQSLKNTPEKDLIMFHFGLGEYIRNEFGFWQGNSELLKSREKESNFVHPDDSSSIIIEALWKKLCSS

pLDDT: mean 73.93, std 14.58, range [33.62, 90.88]